Protein AF-A0AAV5LNX0-F1 (afdb_monomer_lite)

Structure (mmCIF, N/CA/C/O backbone):
data_AF-A0AAV5LNX0-F1
#
_entry.id   AF-A0AAV5LNX0-F1
#
loop_
_atom_site.group_PDB
_atom_site.id
_atom_site.type_symbol
_atom_site.label_atom_id
_atom_site.label_alt_id
_atom_site.label_comp_id
_atom_site.label_asym_id
_atom_site.label_entity_id
_atom_site.label_seq_id
_atom_site.pdbx_PDB_ins_code
_atom_site.Cartn_x
_atom_site.Cartn_y
_atom_site.Cartn_z
_atom_site.occupancy
_atom_site.B_iso_or_equiv
_atom_site.auth_seq_id
_atom_site.auth_comp_id
_atom_site.auth_asym_id
_atom_site.auth_atom_id
_atom_site.pdbx_PDB_model_num
ATOM 1 N N . MET A 1 1 ? 50.590 -29.497 -49.964 1.00 39.94 1 MET A N 1
ATOM 2 C CA . MET A 1 1 ? 51.021 -29.329 -48.560 1.00 39.94 1 MET A CA 1
ATOM 3 C C . MET A 1 1 ? 49.982 -28.484 -47.836 1.00 39.94 1 MET A C 1
ATOM 5 O O . MET A 1 1 ? 49.701 -27.396 -48.305 1.00 39.94 1 MET A O 1
ATOM 9 N N . LYS A 1 2 ? 49.425 -29.060 -46.761 1.00 40.84 2 LYS A N 1
ATOM 10 C CA . LYS A 1 2 ? 48.701 -28.489 -45.604 1.00 40.84 2 LYS A CA 1
ATOM 11 C C . LYS A 1 2 ? 47.591 -27.441 -45.824 1.00 40.84 2 LYS A C 1
ATOM 13 O O . LYS A 1 2 ? 47.859 -26.273 -46.077 1.00 40.84 2 LYS A O 1
ATOM 18 N N . SER A 1 3 ? 46.358 -27.890 -45.558 1.00 42.09 3 SER A N 1
ATOM 19 C CA . SER A 1 3 ? 45.219 -27.088 -45.098 1.00 42.09 3 SER A CA 1
ATOM 20 C C . SER A 1 3 ? 45.601 -26.183 -43.924 1.00 42.09 3 SER A C 1
ATOM 22 O O . SER A 1 3 ? 46.224 -26.648 -42.970 1.00 42.09 3 SER A O 1
ATOM 24 N N . SER A 1 4 ? 45.169 -24.923 -43.965 1.00 40.56 4 SER A N 1
ATOM 25 C CA . SER A 1 4 ? 45.030 -24.071 -42.782 1.00 40.56 4 SER A CA 1
ATOM 26 C C . SER A 1 4 ? 43.546 -24.034 -42.427 1.00 40.56 4 SER A C 1
ATOM 28 O O . SER A 1 4 ? 42.781 -23.208 -42.917 1.00 40.56 4 SER A O 1
ATOM 30 N N . GLU A 1 5 ? 43.132 -25.017 -41.637 1.00 56.31 5 GLU A N 1
ATOM 31 C CA . GLU A 1 5 ? 41.918 -24.924 -40.839 1.00 56.31 5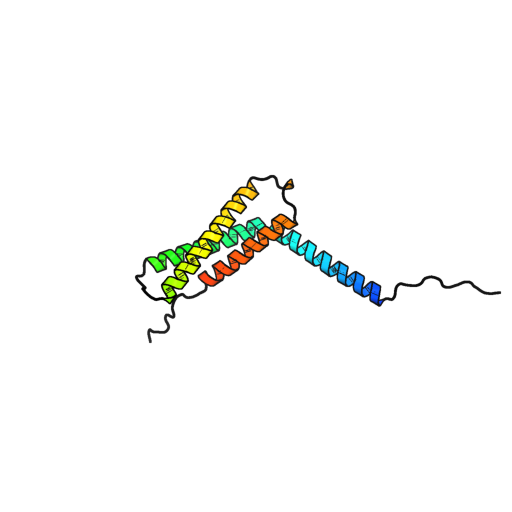 GLU A CA 1
ATOM 32 C C . GLU A 1 5 ? 42.269 -24.346 -39.467 1.00 56.31 5 GLU A C 1
ATOM 34 O O . GLU A 1 5 ? 43.387 -24.498 -38.979 1.00 56.31 5 GLU A O 1
ATOM 39 N N . PHE A 1 6 ? 41.242 -23.789 -38.831 1.00 44.81 6 PHE A N 1
ATOM 40 C CA . PHE A 1 6 ? 41.147 -23.565 -37.392 1.00 44.81 6 PHE A CA 1
ATOM 41 C C . PHE A 1 6 ? 41.818 -22.313 -36.813 1.00 44.81 6 PHE A C 1
ATOM 43 O O . PHE A 1 6 ? 42.911 -22.323 -36.262 1.00 44.81 6 PHE A O 1
ATOM 50 N N . GLY A 1 7 ? 41.034 -21.237 -36.850 1.00 45.94 7 GLY A N 1
ATOM 51 C CA . GLY A 1 7 ? 41.112 -20.105 -35.931 1.00 45.94 7 GLY A CA 1
ATOM 52 C C . GLY A 1 7 ? 39.711 -19.557 -35.656 1.00 45.94 7 GLY A C 1
ATOM 53 O O . GLY A 1 7 ? 39.477 -18.358 -35.742 1.00 45.94 7 GLY A O 1
ATOM 54 N N . LYS A 1 8 ? 38.732 -20.446 -35.440 1.00 47.62 8 LYS A N 1
ATOM 55 C CA . LYS A 1 8 ? 37.453 -20.080 -34.821 1.00 47.62 8 LYS A CA 1
ATOM 56 C C . LYS A 1 8 ? 37.539 -20.541 -33.380 1.00 47.62 8 LYS A C 1
ATOM 58 O O . LYS A 1 8 ? 36.979 -21.577 -33.029 1.00 47.62 8 LYS A O 1
ATOM 63 N N . ASP A 1 9 ? 38.288 -19.785 -32.588 1.00 48.16 9 ASP A N 1
ATOM 64 C CA . ASP A 1 9 ? 38.277 -19.906 -31.138 1.00 48.16 9 ASP A CA 1
ATOM 65 C C . ASP A 1 9 ? 36.878 -19.519 -30.668 1.00 48.16 9 ASP A C 1
ATOM 67 O O . ASP A 1 9 ? 36.518 -18.363 -30.446 1.00 48.16 9 ASP A O 1
ATOM 71 N N . PHE A 1 10 ? 36.043 -20.547 -30.655 1.00 50.75 10 PHE A N 1
ATOM 72 C CA . PHE A 1 10 ? 34.728 -20.575 -30.076 1.00 50.75 10 PHE A CA 1
ATOM 73 C C . PHE A 1 10 ? 34.921 -20.211 -28.607 1.00 50.75 10 PHE A C 1
ATOM 75 O O . PHE A 1 10 ? 35.595 -20.933 -27.869 1.00 50.75 10 PHE A O 1
ATOM 82 N N . LEU A 1 11 ? 34.380 -19.059 -28.203 1.00 54.97 11 LEU A N 1
ATOM 83 C CA . LEU A 1 11 ? 34.300 -18.666 -26.800 1.00 54.97 11 LEU A CA 1
ATOM 84 C C . LEU A 1 11 ? 33.888 -19.892 -25.970 1.00 54.97 11 LEU A C 1
ATOM 86 O O . LEU A 1 11 ? 32.933 -20.578 -26.355 1.00 54.97 11 LEU A O 1
ATOM 90 N N . PRO A 1 12 ? 34.593 -20.205 -24.869 1.00 56.06 12 PRO A N 1
ATOM 91 C CA . PRO A 1 12 ? 34.331 -21.414 -24.109 1.00 56.06 12 PRO A CA 1
ATOM 92 C C . PRO A 1 12 ? 32.857 -21.423 -23.709 1.00 56.06 12 PRO A C 1
ATOM 94 O O . PRO A 1 12 ? 32.350 -20.452 -23.153 1.00 56.06 12 PRO A O 1
ATOM 97 N N . ASN A 1 13 ? 32.166 -22.518 -24.024 1.00 61.22 13 ASN A N 1
ATOM 98 C CA . ASN A 1 13 ? 30.714 -22.696 -23.904 1.00 61.22 13 ASN A CA 1
ATOM 99 C C . ASN A 1 13 ? 30.152 -22.265 -22.524 1.00 61.22 13 ASN A C 1
ATOM 101 O O . ASN A 1 13 ? 29.013 -21.819 -22.408 1.00 61.22 13 ASN A O 1
ATOM 105 N N . ALA A 1 14 ? 30.986 -22.326 -21.478 1.00 59.56 14 ALA A N 1
ATOM 106 C CA . ALA A 1 14 ? 30.696 -21.825 -20.136 1.00 59.56 14 ALA A CA 1
ATOM 107 C C . ALA A 1 14 ? 30.527 -20.292 -20.059 1.00 59.56 14 ALA A C 1
ATOM 109 O O . ALA A 1 14 ? 29.608 -19.815 -19.403 1.00 59.56 14 ALA A O 1
ATOM 110 N N . ALA A 1 15 ? 31.359 -19.509 -20.755 1.00 62.66 15 ALA A N 1
ATOM 111 C CA . ALA A 1 15 ? 31.242 -18.049 -20.811 1.00 62.66 15 ALA A CA 1
ATOM 112 C C . ALA A 1 15 ? 29.982 -17.609 -21.576 1.00 62.66 15 ALA A C 1
ATOM 114 O O . ALA A 1 15 ? 29.308 -16.663 -21.168 1.00 62.66 15 ALA A O 1
ATOM 115 N N . ALA A 1 16 ? 29.620 -18.339 -22.638 1.00 68.00 16 ALA A N 1
ATOM 116 C CA . ALA A 1 16 ? 28.358 -18.141 -23.348 1.00 68.00 16 ALA A CA 1
ATOM 117 C C . ALA A 1 16 ? 27.145 -18.474 -22.455 1.00 68.00 16 ALA A C 1
ATOM 119 O O . ALA A 1 16 ? 26.186 -17.704 -22.419 1.00 68.00 16 ALA A O 1
ATOM 120 N N . GLY A 1 17 ? 27.213 -19.561 -21.675 1.00 73.69 17 GLY A N 1
ATOM 121 C CA . GLY A 1 17 ? 26.192 -19.917 -20.683 1.00 73.69 17 GLY A CA 1
ATOM 122 C C . GLY A 1 17 ? 25.995 -18.842 -19.605 1.00 73.69 17 GLY A C 1
ATOM 123 O O . GLY A 1 17 ? 24.863 -18.434 -19.342 1.00 73.69 17 GLY A O 1
ATOM 124 N N . THR A 1 18 ? 27.086 -18.313 -19.041 1.00 80.38 18 THR A N 1
ATOM 125 C CA . THR A 1 18 ? 27.054 -17.229 -18.041 1.00 80.38 18 THR A CA 1
ATOM 126 C C . THR A 1 18 ? 26.495 -15.923 -18.609 1.00 80.38 18 THR A C 1
ATOM 128 O O . THR A 1 18 ? 25.718 -15.237 -17.939 1.00 80.38 18 THR A O 1
ATOM 131 N N . LEU A 1 19 ? 26.842 -15.575 -19.851 1.00 82.19 19 LEU A N 1
ATOM 132 C CA . LEU A 1 19 ? 26.307 -14.388 -20.520 1.00 82.19 19 LEU A CA 1
ATOM 133 C C . LEU A 1 19 ? 24.793 -14.502 -20.742 1.00 82.19 19 LEU A C 1
ATOM 135 O O . LEU A 1 19 ? 24.056 -13.569 -20.428 1.00 82.19 19 LEU A O 1
ATOM 139 N N . VAL A 1 20 ? 24.321 -15.652 -21.232 1.00 85.62 20 VAL A N 1
ATOM 140 C CA . VAL A 1 20 ? 22.887 -15.907 -21.445 1.00 85.62 20 VAL A CA 1
ATOM 141 C C . VAL A 1 20 ? 22.110 -15.799 -20.134 1.00 85.62 20 VAL A C 1
ATOM 143 O O . VAL A 1 20 ? 21.050 -15.172 -20.103 1.00 85.62 20 VAL A O 1
ATOM 146 N N . GLU A 1 21 ? 22.631 -16.359 -19.043 1.00 89.38 21 GLU A N 1
ATOM 147 C CA . GLU A 1 21 ? 21.957 -16.288 -17.744 1.00 89.38 21 GLU A CA 1
ATOM 148 C C . GLU A 1 21 ? 21.931 -14.859 -17.185 1.00 89.38 21 GLU A C 1
ATOM 150 O O . GLU A 1 21 ? 20.898 -14.390 -16.706 1.00 89.38 21 GLU A O 1
ATOM 155 N N . THR A 1 22 ? 23.024 -14.113 -17.355 1.00 86.12 22 THR A N 1
ATOM 156 C CA . THR A 1 22 ? 23.092 -12.699 -16.959 1.00 86.12 22 THR A CA 1
ATOM 157 C C . THR A 1 22 ? 22.058 -11.859 -17.716 1.00 86.12 22 THR A C 1
ATOM 159 O O . THR A 1 22 ? 21.334 -11.067 -17.110 1.00 86.12 22 THR A O 1
ATOM 162 N N . VAL A 1 23 ? 21.920 -12.068 -19.030 1.00 88.38 23 VAL A N 1
ATOM 163 C CA . VAL A 1 23 ? 20.915 -11.379 -19.857 1.00 88.38 23 VAL A CA 1
ATOM 164 C C . VAL A 1 23 ? 19.494 -11.703 -19.391 1.00 88.38 23 VAL A C 1
ATOM 166 O O . VAL A 1 23 ? 18.681 -10.790 -19.258 1.00 88.38 23 VAL A O 1
ATOM 169 N N . LYS A 1 24 ? 19.186 -12.966 -19.064 1.00 92.75 24 LYS A N 1
ATOM 170 C CA . LYS A 1 24 ? 17.864 -13.339 -18.527 1.00 92.75 24 LYS A CA 1
ATOM 171 C C . LYS A 1 24 ? 17.540 -12.615 -17.225 1.00 92.75 24 LYS A C 1
ATOM 173 O O . LYS A 1 24 ? 16.419 -12.130 -17.074 1.00 92.75 24 LYS A O 1
ATOM 178 N N . VAL A 1 25 ? 18.497 -12.526 -16.298 1.00 92.62 25 VAL A N 1
ATOM 179 C CA . VAL A 1 25 ? 18.311 -11.821 -15.019 1.00 92.62 25 VAL A CA 1
ATOM 180 C C . VAL A 1 25 ? 17.997 -10.345 -15.260 1.00 92.62 25 VAL A C 1
ATOM 182 O O . VAL A 1 25 ? 17.026 -9.825 -14.706 1.00 92.62 25 VAL A O 1
ATOM 185 N N . VAL A 1 26 ? 18.753 -9.686 -16.142 1.00 89.81 26 VAL A N 1
ATOM 186 C CA . VAL A 1 26 ? 18.527 -8.277 -16.499 1.00 89.81 26 VAL A CA 1
ATOM 187 C C . VAL A 1 26 ? 17.162 -8.081 -17.165 1.00 89.81 26 VAL A C 1
ATOM 189 O O . VAL A 1 26 ? 16.415 -7.183 -16.776 1.00 89.81 26 VAL A O 1
ATOM 192 N N . CYS A 1 27 ? 16.789 -8.937 -18.120 1.00 91.56 27 CYS A N 1
ATOM 193 C CA . CYS A 1 27 ? 15.481 -8.876 -18.775 1.00 91.56 27 CYS A CA 1
ATOM 194 C C . CYS A 1 27 ? 14.332 -9.090 -17.784 1.00 91.56 27 CYS A C 1
ATOM 196 O O . CYS A 1 27 ? 13.336 -8.367 -17.831 1.00 91.56 27 CYS A O 1
ATOM 198 N N . LYS A 1 28 ? 14.470 -10.045 -16.857 1.00 93.00 28 LYS A N 1
ATOM 199 C CA . LYS A 1 28 ? 13.480 -10.290 -15.802 1.00 93.00 28 LYS A CA 1
ATOM 200 C C . LYS A 1 28 ? 13.298 -9.054 -14.925 1.00 93.00 28 LYS A C 1
ATOM 202 O O . LYS A 1 28 ? 12.164 -8.640 -14.699 1.00 93.00 28 LYS A O 1
ATOM 207 N N . TYR A 1 29 ? 14.396 -8.444 -14.486 1.00 88.31 29 TYR A N 1
ATOM 208 C CA . TYR A 1 29 ? 14.355 -7.214 -13.699 1.00 88.31 29 TYR A CA 1
ATOM 209 C C . TYR A 1 29 ? 13.680 -6.066 -14.465 1.00 88.31 29 TYR A C 1
ATOM 211 O O . TYR A 1 29 ? 12.776 -5.416 -13.945 1.00 88.31 29 TYR A O 1
ATOM 219 N N . ALA A 1 30 ? 14.046 -5.851 -15.732 1.00 87.50 30 ALA A N 1
ATOM 220 C CA . ALA A 1 30 ? 13.432 -4.818 -16.565 1.00 87.50 30 ALA A CA 1
ATOM 221 C C . ALA A 1 30 ? 11.913 -5.020 -16.713 1.00 87.50 30 ALA A C 1
ATOM 223 O O . ALA A 1 30 ? 11.146 -4.064 -16.573 1.00 87.50 30 ALA A O 1
ATOM 224 N N . ASN A 1 31 ? 11.473 -6.264 -16.926 1.00 91.12 31 ASN A N 1
ATOM 225 C CA . ASN A 1 31 ? 10.054 -6.605 -17.008 1.00 91.12 31 ASN A CA 1
ATOM 226 C C . ASN A 1 31 ? 9.321 -6.310 -15.693 1.00 91.12 31 ASN A C 1
ATOM 228 O O . ASN A 1 31 ? 8.273 -5.667 -15.726 1.00 91.12 31 ASN A O 1
ATOM 232 N N . GLN A 1 32 ? 9.899 -6.677 -14.544 1.00 90.50 32 GLN A N 1
ATOM 233 C CA . GLN A 1 32 ? 9.333 -6.357 -13.226 1.00 90.50 32 GLN A CA 1
ATOM 234 C C . GLN A 1 32 ? 9.157 -4.844 -13.029 1.00 90.50 32 GLN A C 1
ATOM 236 O O . GLN A 1 32 ? 8.107 -4.391 -12.574 1.00 90.50 32 GLN A O 1
ATOM 241 N N . MET A 1 33 ? 10.144 -4.037 -13.427 1.00 87.19 33 MET A N 1
ATOM 242 C CA . MET A 1 33 ? 10.052 -2.576 -13.318 1.00 87.19 33 MET A CA 1
ATOM 243 C C . MET A 1 33 ? 8.963 -1.999 -14.231 1.00 87.19 33 MET A C 1
ATOM 245 O O . MET A 1 33 ? 8.220 -1.098 -13.834 1.00 87.19 33 MET A O 1
ATOM 249 N N . ILE A 1 34 ? 8.817 -2.533 -15.446 1.00 88.00 34 ILE A N 1
ATOM 250 C CA . ILE A 1 34 ? 7.731 -2.145 -16.355 1.00 88.00 34 ILE A CA 1
ATOM 251 C C . ILE A 1 34 ? 6.368 -2.489 -15.743 1.00 88.00 34 ILE A C 1
ATOM 253 O O . ILE A 1 34 ? 5.457 -1.658 -15.781 1.00 88.00 34 ILE A O 1
ATOM 257 N N . GLU A 1 35 ? 6.216 -3.682 -15.169 1.00 91.06 35 GLU A N 1
ATOM 258 C CA . GLU A 1 35 ? 4.975 -4.118 -14.523 1.00 91.06 35 GLU A CA 1
ATOM 259 C C . GLU A 1 35 ? 4.613 -3.244 -13.321 1.00 91.06 35 GLU A C 1
ATOM 261 O O . GLU A 1 35 ? 3.493 -2.730 -13.260 1.00 91.06 35 GLU A O 1
ATOM 266 N N . LEU A 1 36 ? 5.557 -2.994 -12.410 1.00 89.69 36 LEU A N 1
ATOM 267 C CA . LEU A 1 36 ? 5.351 -2.107 -11.261 1.00 89.69 36 LEU A CA 1
ATOM 268 C C . LEU A 1 36 ? 4.946 -0.698 -11.712 1.00 89.69 36 LEU A C 1
ATOM 270 O O . LEU A 1 36 ? 3.956 -0.142 -11.239 1.00 89.69 36 LEU A O 1
ATOM 274 N N . SER A 1 37 ? 5.647 -0.138 -12.699 1.00 87.81 37 SER A N 1
ATOM 275 C CA . SER A 1 37 ? 5.328 1.182 -13.252 1.00 87.81 37 SER A CA 1
ATOM 276 C C . SER A 1 37 ? 3.901 1.263 -13.815 1.00 87.81 37 SER A C 1
ATOM 278 O O . SER A 1 37 ? 3.181 2.246 -13.576 1.00 87.81 37 SER A O 1
ATOM 280 N N . LYS A 1 38 ? 3.460 0.223 -14.537 1.00 88.88 38 LYS A N 1
ATOM 281 C CA . LYS A 1 38 ? 2.098 0.124 -15.088 1.00 88.88 38 LYS A CA 1
ATOM 282 C C . LYS A 1 38 ? 1.043 -0.034 -13.991 1.00 88.88 38 LYS A C 1
ATOM 284 O O . LYS A 1 38 ? -0.022 0.573 -14.088 1.00 88.88 38 LYS A O 1
ATOM 289 N N . ASN A 1 39 ? 1.353 -0.791 -12.940 1.00 93.12 39 ASN A N 1
ATOM 290 C CA . ASN A 1 39 ? 0.419 -1.125 -11.866 1.00 93.12 39 ASN A CA 1
ATOM 291 C C . ASN A 1 39 ? 0.342 -0.082 -10.743 1.00 93.12 39 ASN A C 1
ATOM 293 O O . ASN A 1 39 ? -0.549 -0.181 -9.906 1.00 93.12 39 ASN A O 1
ATOM 297 N N . MET A 1 40 ? 1.181 0.957 -10.753 1.00 91.94 40 MET A N 1
ATOM 298 C CA . MET A 1 40 ? 1.219 2.013 -9.729 1.00 91.94 40 MET A CA 1
ATOM 299 C C . MET A 1 40 ? -0.164 2.547 -9.312 1.00 91.94 40 MET A C 1
ATOM 301 O O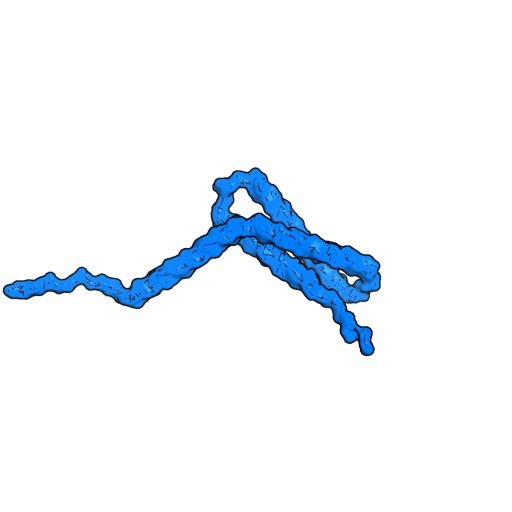 . MET A 1 40 ? -0.443 2.666 -8.124 1.00 91.94 40 MET A O 1
ATOM 305 N N . LYS A 1 41 ? -1.060 2.837 -10.271 1.00 92.38 41 LYS A N 1
ATOM 306 C CA . LYS A 1 41 ? -2.434 3.282 -9.963 1.00 92.38 41 LYS A CA 1
ATOM 307 C C . LYS A 1 41 ? -3.218 2.212 -9.205 1.00 92.38 41 LYS A C 1
ATOM 309 O O . LYS A 1 41 ? -3.866 2.533 -8.221 1.00 92.38 41 LYS A O 1
ATOM 314 N N . ARG A 1 42 ? -3.173 0.961 -9.667 1.00 94.88 42 ARG A N 1
ATOM 315 C CA . ARG A 1 42 ? -3.866 -0.152 -9.011 1.00 94.88 42 ARG A CA 1
ATOM 316 C C . ARG A 1 42 ? -3.354 -0.328 -7.583 1.00 94.88 42 ARG A C 1
ATOM 318 O O . ARG A 1 42 ? -4.161 -0.406 -6.672 1.00 94.88 42 ARG A O 1
ATOM 325 N N . ASN A 1 43 ? -2.037 -0.307 -7.396 1.00 94.25 43 ASN A N 1
ATOM 326 C CA . ASN A 1 43 ? -1.411 -0.467 -6.085 1.00 94.25 43 ASN A CA 1
ATOM 327 C C . ASN A 1 43 ? -1.791 0.671 -5.129 1.00 94.25 43 ASN A C 1
ATOM 329 O O . ASN A 1 43 ? -2.035 0.423 -3.953 1.00 94.25 43 ASN A O 1
ATOM 333 N N . TYR A 1 44 ? -1.913 1.901 -5.642 1.00 95.38 44 TYR A N 1
ATOM 334 C CA . TYR A 1 44 ? -2.451 3.021 -4.872 1.00 95.38 44 TYR A CA 1
ATOM 335 C C . TYR A 1 44 ? -3.904 2.783 -4.433 1.00 95.38 44 TYR A C 1
ATOM 337 O O . TYR A 1 44 ? -4.213 2.975 -3.261 1.00 95.38 44 TYR A O 1
ATOM 345 N N . GLU A 1 45 ? -4.791 2.355 -5.338 1.00 95.62 45 GLU A N 1
ATOM 346 C CA . GLU A 1 45 ? -6.196 2.089 -4.988 1.00 95.62 45 GLU A CA 1
ATOM 347 C C . GLU A 1 45 ? -6.326 0.938 -3.976 1.00 95.62 45 GLU A C 1
ATOM 349 O O . GLU A 1 45 ? -7.122 1.032 -3.043 1.00 95.62 45 GLU A O 1
ATOM 354 N N . THR A 1 46 ? -5.506 -0.111 -4.103 1.00 95.31 46 THR A N 1
ATOM 355 C CA . THR A 1 46 ? -5.451 -1.207 -3.124 1.00 95.31 46 THR A CA 1
ATOM 356 C C . THR A 1 46 ? -5.011 -0.704 -1.749 1.00 95.31 46 THR A C 1
ATOM 358 O O . THR A 1 46 ? -5.696 -0.965 -0.764 1.00 95.31 46 THR A O 1
ATOM 361 N N . LEU A 1 47 ? -3.915 0.063 -1.675 1.00 96.06 47 LEU A N 1
ATOM 362 C CA . LEU A 1 47 ? -3.453 0.669 -0.422 1.00 96.06 47 LEU A CA 1
ATOM 363 C C . LEU A 1 47 ? -4.532 1.556 0.203 1.00 96.06 47 LEU A C 1
ATOM 365 O O . LEU A 1 47 ? -4.772 1.487 1.404 1.00 96.06 47 LEU A O 1
ATOM 369 N N . LYS A 1 48 ? -5.183 2.390 -0.613 1.00 95.75 48 LYS A N 1
ATOM 370 C CA . LYS A 1 48 ? -6.241 3.293 -0.164 1.00 95.75 48 LYS A CA 1
ATOM 371 C C . LYS A 1 48 ? -7.396 2.516 0.469 1.00 95.75 48 LYS A C 1
ATOM 373 O O . LYS A 1 48 ? -7.807 2.857 1.573 1.00 95.75 48 LYS A O 1
ATOM 378 N N . SER A 1 49 ? -7.883 1.474 -0.202 1.00 95.50 49 SER A N 1
ATOM 379 C CA . SER A 1 49 ? -8.970 0.642 0.321 1.00 95.50 49 SER A CA 1
ATOM 380 C C . SER A 1 49 ? -8.585 -0.046 1.633 1.00 95.50 49 SER A C 1
ATOM 382 O O . SER A 1 49 ? -9.383 -0.081 2.566 1.00 95.50 49 SER A O 1
ATOM 384 N N . GLU A 1 50 ? -7.357 -0.554 1.739 1.00 96.12 50 GLU A N 1
ATOM 385 C CA . GLU A 1 50 ? -6.898 -1.214 2.963 1.00 96.12 50 GLU A CA 1
ATOM 386 C C . GLU A 1 50 ? -6.730 -0.218 4.122 1.00 96.12 50 GLU A C 1
ATOM 388 O O . GLU A 1 50 ? -7.108 -0.503 5.257 1.00 96.12 50 GLU A O 1
ATOM 393 N N . ALA A 1 51 ? -6.246 0.992 3.834 1.00 94.38 51 ALA A N 1
ATOM 394 C CA . ALA A 1 51 ? -6.134 2.059 4.822 1.00 94.38 51 ALA A CA 1
ATOM 395 C C . ALA A 1 51 ? -7.506 2.535 5.330 1.00 94.38 51 ALA A C 1
ATOM 397 O O . ALA A 1 51 ? -7.645 2.842 6.512 1.00 94.38 51 ALA A O 1
ATOM 398 N N . GLU A 1 52 ? -8.533 2.555 4.472 1.00 94.44 52 GLU A N 1
ATOM 399 C CA . GLU A 1 52 ? -9.918 2.838 4.879 1.00 94.44 52 GLU A CA 1
ATOM 400 C C . GLU A 1 52 ? -10.441 1.782 5.865 1.00 94.44 52 GLU A C 1
ATOM 402 O O . GLU A 1 52 ? -11.050 2.140 6.876 1.00 94.44 52 GLU A O 1
ATOM 407 N N . LYS A 1 53 ? -10.139 0.493 5.643 1.00 94.25 53 LYS A N 1
ATOM 408 C CA . LYS A 1 53 ? -10.474 -0.577 6.602 1.00 94.25 53 LYS A CA 1
ATOM 409 C C . LYS A 1 53 ? -9.752 -0.394 7.934 1.00 94.25 53 LYS A C 1
ATOM 411 O O . LYS A 1 53 ? -10.363 -0.564 8.988 1.00 94.25 53 LYS A O 1
ATOM 416 N N . LEU A 1 54 ? -8.466 -0.040 7.896 1.00 93.12 54 LEU A N 1
ATOM 417 C CA . LEU A 1 54 ? -7.686 0.194 9.109 1.00 93.12 54 LEU A CA 1
ATOM 418 C C . LEU A 1 54 ? -8.233 1.378 9.915 1.00 93.12 54 LEU A C 1
ATOM 420 O O . LEU A 1 54 ? -8.368 1.292 11.134 1.00 93.12 54 LEU A O 1
ATOM 424 N N . GLN A 1 55 ? -8.602 2.464 9.233 1.00 92.06 55 GLN A N 1
ATOM 425 C CA . GLN A 1 55 ? -9.218 3.626 9.866 1.00 92.06 55 GLN A CA 1
ATOM 426 C C . GLN A 1 55 ? -10.582 3.285 10.482 1.00 92.06 55 GLN A C 1
ATOM 428 O O . GLN A 1 55 ? -10.855 3.725 11.597 1.00 92.06 55 GLN A O 1
ATOM 433 N N . ALA A 1 56 ? -11.412 2.487 9.803 1.00 90.06 56 ALA A N 1
ATOM 434 C CA . ALA A 1 56 ? -12.681 2.015 10.356 1.00 90.06 56 ALA A CA 1
ATOM 435 C C . ALA A 1 56 ? -12.460 1.199 11.639 1.00 90.06 56 ALA A C 1
ATOM 437 O O . ALA A 1 56 ? -13.043 1.519 12.671 1.00 90.06 56 ALA A O 1
ATOM 438 N N . ARG A 1 57 ? -11.518 0.245 11.617 1.00 87.06 57 ARG A N 1
ATOM 439 C CA . ARG A 1 57 ? -11.139 -0.512 12.819 1.00 87.06 57 ARG A CA 1
ATOM 440 C C . ARG A 1 57 ? -10.682 0.398 13.947 1.00 87.06 57 ARG A C 1
ATOM 442 O O . ARG A 1 57 ? -11.148 0.246 15.067 1.00 87.06 57 ARG A O 1
ATOM 449 N N . ARG A 1 58 ? -9.790 1.353 13.674 1.00 87.94 58 ARG A N 1
ATOM 450 C CA . ARG A 1 58 ? -9.345 2.324 14.683 1.00 87.94 58 ARG A CA 1
ATOM 451 C C . ARG A 1 58 ? -10.528 3.042 15.332 1.00 87.94 58 ARG A C 1
ATOM 453 O O . ARG A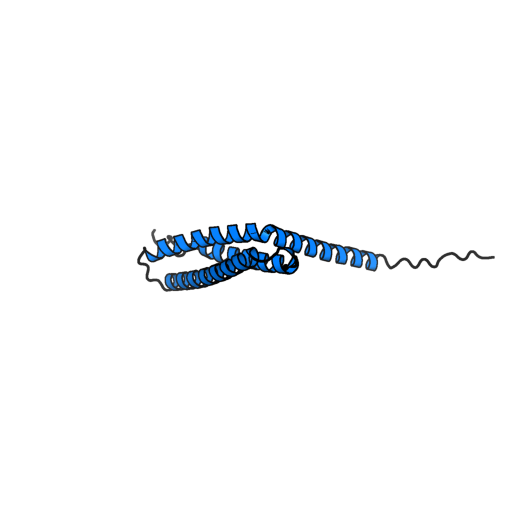 1 58 ? -10.527 3.191 16.547 1.00 87.94 58 ARG A O 1
ATOM 460 N N . CYS A 1 59 ? -11.518 3.466 14.546 1.00 85.94 59 CYS A N 1
ATOM 461 C CA . CYS A 1 59 ? -12.725 4.109 15.065 1.00 85.94 59 CYS A CA 1
ATOM 462 C C . CYS A 1 59 ? -13.550 3.162 15.949 1.00 85.94 59 CYS A C 1
ATOM 464 O O . CYS A 1 59 ? -13.928 3.554 17.052 1.00 85.94 59 CYS A O 1
ATOM 466 N N . ASP A 1 60 ? -13.766 1.919 15.512 1.00 83.31 60 ASP A N 1
ATOM 467 C CA . ASP A 1 60 ? -14.472 0.903 16.303 1.00 83.31 60 ASP A CA 1
ATOM 468 C C . ASP A 1 60 ? -13.759 0.659 17.643 1.00 83.31 60 ASP A C 1
ATOM 470 O O . ASP A 1 60 ? -14.386 0.606 18.700 1.00 83.31 60 ASP A O 1
ATOM 474 N N . TYR A 1 61 ? -12.429 0.590 17.616 1.00 76.88 61 TYR A N 1
ATOM 475 C CA . TYR A 1 61 ? -11.600 0.387 18.798 1.00 76.88 61 TYR A CA 1
ATOM 476 C C . TYR A 1 61 ? -11.595 1.591 19.737 1.00 76.88 61 TYR A C 1
ATOM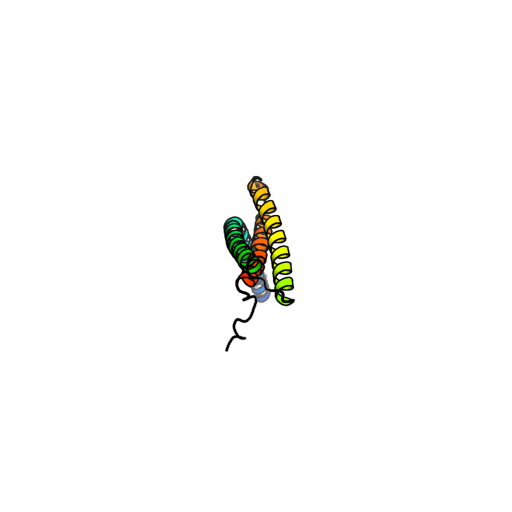 478 O O . TYR A 1 61 ? -11.775 1.399 20.932 1.00 76.88 61 TYR A O 1
ATOM 486 N N . GLN A 1 62 ? -11.489 2.817 19.219 1.00 74.94 62 GLN A N 1
ATOM 487 C CA . GLN A 1 62 ? -11.596 4.039 20.026 1.00 74.94 62 GLN A CA 1
ATOM 488 C C . GLN A 1 62 ? -12.957 4.181 20.715 1.00 74.94 62 GLN A C 1
ATOM 490 O O . GLN A 1 62 ? -13.031 4.779 21.784 1.00 74.94 62 GLN A O 1
ATOM 495 N N . SER A 1 63 ? -14.021 3.629 20.124 1.00 70.56 63 SER A N 1
ATOM 496 C CA . SER A 1 63 ? -15.358 3.625 20.728 1.00 70.56 63 SER A CA 1
ATOM 497 C C . SER A 1 63 ? -15.535 2.585 21.842 1.00 70.56 63 SER A C 1
ATOM 499 O O . SER A 1 63 ? -16.438 2.713 22.666 1.00 70.56 63 SER A O 1
ATOM 501 N N . ALA A 1 64 ? -14.673 1.566 21.888 1.00 65.81 64 ALA A N 1
ATOM 502 C CA . ALA A 1 64 ? -14.660 0.555 22.931 1.00 65.81 64 ALA A CA 1
ATOM 503 C C . ALA A 1 64 ? -13.607 0.941 23.979 1.00 65.81 64 ALA A C 1
ATOM 505 O O . ALA A 1 64 ? -12.420 0.751 23.744 1.00 65.81 64 ALA A O 1
ATOM 506 N N . GLU A 1 65 ? -14.022 1.470 25.133 1.00 59.22 65 GLU A N 1
ATOM 507 C CA . GLU A 1 65 ? -13.138 1.826 26.259 1.00 59.22 65 GLU A CA 1
ATOM 508 C C . GLU A 1 65 ? -12.243 0.640 26.683 1.00 59.22 65 GLU A C 1
ATOM 510 O O . GLU A 1 65 ? -12.622 -0.204 27.496 1.00 59.22 65 GLU A O 1
ATOM 515 N N . ARG A 1 66 ? -11.047 0.528 26.093 1.00 64.12 66 ARG A N 1
ATOM 516 C CA . ARG A 1 66 ? -10.087 -0.550 26.351 1.00 64.12 66 ARG A CA 1
ATOM 517 C C . ARG A 1 66 ? -8.730 0.043 26.692 1.00 64.12 66 ARG A C 1
ATOM 519 O O . ARG A 1 66 ? -7.937 0.351 25.817 1.00 64.12 66 ARG A O 1
ATOM 526 N N . GLU A 1 67 ? -8.437 0.154 27.980 1.00 62.59 67 GLU A N 1
ATOM 527 C CA . GLU A 1 67 ? -7.159 0.671 28.476 1.00 62.59 67 GLU A CA 1
ATOM 528 C C . GLU A 1 67 ? -6.150 -0.464 28.711 1.00 62.59 67 GLU A C 1
ATOM 530 O O . GLU A 1 67 ? -5.858 -0.843 29.845 1.00 62.59 67 GLU A O 1
ATOM 535 N N . SER A 1 68 ? -5.608 -1.048 27.637 1.00 75.06 68 SER A N 1
ATOM 536 C CA . SER A 1 68 ? -4.463 -1.964 27.746 1.00 75.06 68 SER A CA 1
ATOM 537 C C . SER A 1 68 ? -3.205 -1.359 27.119 1.00 75.06 68 SER A C 1
ATOM 539 O O . SER A 1 68 ? -3.262 -0.624 26.135 1.00 75.06 68 SER A O 1
ATOM 541 N N . CYS A 1 69 ? -2.032 -1.678 27.673 1.00 72.56 69 CYS A N 1
ATOM 542 C CA . CYS A 1 69 ? -0.745 -1.222 27.130 1.00 72.56 69 CYS A CA 1
ATOM 543 C C . CYS A 1 69 ? -0.562 -1.642 25.657 1.00 72.56 69 CYS A C 1
ATOM 545 O O . CYS A 1 69 ? -0.112 -0.864 24.821 1.00 72.56 69 CYS A O 1
ATOM 547 N N . SER A 1 70 ? -0.992 -2.856 25.319 1.00 74.75 70 SER A N 1
ATOM 548 C CA . SER A 1 70 ? -0.974 -3.381 23.955 1.00 74.75 70 SER A CA 1
ATOM 549 C C . SER A 1 70 ? -1.993 -2.703 23.032 1.00 74.75 70 SER A C 1
ATOM 551 O O . SER A 1 70 ? -1.746 -2.618 21.833 1.00 74.75 70 SER A O 1
ATOM 553 N N . TYR A 1 71 ? -3.100 -2.177 23.565 1.00 77.81 71 TYR A N 1
ATOM 554 C CA . TYR A 1 71 ? -4.062 -1.363 22.813 1.00 77.81 71 TYR A CA 1
ATOM 555 C C . TYR A 1 71 ? -3.476 -0.008 22.438 1.00 77.81 71 TYR A C 1
ATOM 557 O O . TYR A 1 71 ? -3.541 0.381 21.274 1.00 77.81 71 TYR A O 1
ATOM 565 N N . ASN A 1 72 ? -2.830 0.660 23.394 1.00 81.75 72 ASN A N 1
ATOM 566 C CA . ASN A 1 72 ? -2.156 1.929 23.136 1.00 81.75 72 ASN A CA 1
ATOM 567 C C . ASN A 1 72 ? -1.025 1.755 22.113 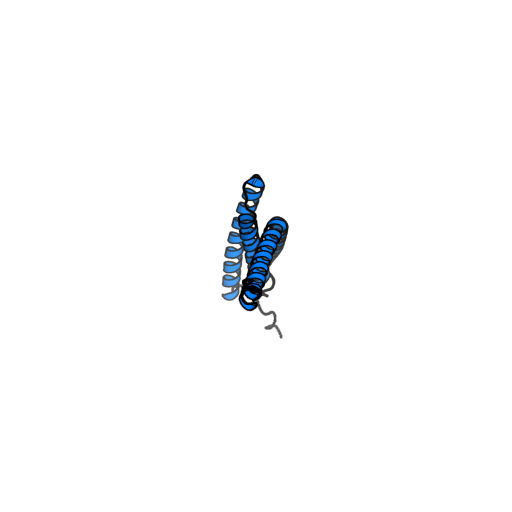1.00 81.75 72 ASN A C 1
ATOM 569 O O . ASN A 1 72 ? -0.953 2.515 21.155 1.00 81.75 72 ASN A O 1
ATOM 573 N N . LEU A 1 73 ? -0.225 0.689 22.236 1.00 83.94 73 LEU A N 1
ATOM 574 C CA . LEU A 1 73 ? 0.828 0.383 21.264 1.00 83.94 73 LEU A CA 1
ATOM 575 C C . LEU A 1 73 ? 0.271 0.121 19.855 1.00 83.94 73 LEU A C 1
ATOM 577 O O . LEU A 1 73 ? 0.831 0.595 18.869 1.00 83.94 73 LEU A O 1
ATOM 581 N N . TRP A 1 74 ? -0.829 -0.632 19.744 1.00 87.00 74 TRP A N 1
ATOM 582 C CA . TRP A 1 74 ? -1.477 -0.854 18.452 1.00 87.00 74 TRP A CA 1
ATOM 583 C C . TRP A 1 74 ? -2.004 0.460 17.865 1.00 87.00 74 TRP A C 1
ATOM 585 O O . TRP A 1 74 ? -1.771 0.730 16.691 1.00 87.00 74 TRP A O 1
ATOM 595 N N . LEU A 1 75 ? -2.649 1.311 18.670 1.00 86.62 75 LEU A N 1
ATOM 596 C CA . LEU A 1 75 ? -3.122 2.622 18.219 1.00 86.62 75 LEU A CA 1
ATOM 597 C C . LEU A 1 75 ? -1.988 3.526 17.729 1.00 86.62 75 LEU A C 1
ATOM 599 O O . LEU A 1 75 ? -2.151 4.158 16.684 1.00 86.62 75 LEU A O 1
ATOM 603 N N . ASP A 1 76 ? -0.860 3.564 18.437 1.00 88.50 76 ASP A N 1
ATOM 604 C CA . ASP A 1 76 ? 0.311 4.352 18.044 1.00 88.50 76 ASP A CA 1
ATOM 605 C C . ASP A 1 76 ? 0.855 3.879 16.686 1.00 88.50 76 ASP A C 1
ATOM 607 O O . ASP A 1 76 ? 1.058 4.689 15.775 1.00 88.50 76 ASP A O 1
ATOM 611 N N . ASN A 1 77 ? 0.985 2.558 16.503 1.00 90.38 77 ASN A N 1
ATOM 612 C CA . ASN A 1 77 ? 1.391 1.958 15.228 1.00 90.38 77 ASN A CA 1
ATOM 613 C C . ASN A 1 77 ? 0.406 2.298 14.098 1.00 90.38 77 ASN A C 1
ATOM 615 O O . ASN A 1 77 ? 0.811 2.610 12.974 1.00 90.38 77 ASN A O 1
ATOM 619 N N . VAL A 1 78 ? -0.899 2.257 14.387 1.00 91.38 78 VAL A N 1
ATOM 620 C CA . VAL A 1 78 ? -1.942 2.619 13.421 1.00 91.38 78 VAL A CA 1
ATOM 621 C C . VAL A 1 78 ? -1.876 4.102 13.058 1.00 91.38 78 VAL A C 1
ATOM 623 O O . VAL A 1 78 ? -2.054 4.473 11.897 1.00 91.38 78 VAL A O 1
ATOM 626 N N . GLU A 1 79 ? -1.609 4.982 14.014 1.00 91.94 79 GLU A N 1
ATOM 627 C CA . GLU A 1 79 ? -1.469 6.404 13.724 1.00 91.94 79 GLU A CA 1
ATOM 628 C C . GLU A 1 79 ? -0.234 6.688 12.855 1.00 91.94 79 GLU A C 1
ATOM 630 O O . GLU A 1 79 ? -0.318 7.459 11.891 1.00 91.94 79 GLU A O 1
ATOM 635 N N . GLU A 1 80 ? 0.896 6.043 13.147 1.00 94.12 80 GLU A N 1
ATOM 636 C CA . GLU A 1 80 ? 2.117 6.175 12.354 1.00 94.12 80 GLU A CA 1
ATOM 637 C C . GLU A 1 80 ? 1.909 5.695 10.910 1.00 94.12 80 GLU A C 1
ATOM 639 O O . GLU A 1 80 ? 2.238 6.418 9.957 1.00 94.12 80 GLU A O 1
ATOM 644 N N . ILE A 1 81 ? 1.293 4.520 10.719 1.00 95.44 81 ILE A N 1
ATOM 645 C CA . ILE A 1 81 ? 1.073 3.987 9.372 1.00 95.44 81 ILE A CA 1
ATOM 646 C C . ILE A 1 81 ? 0.099 4.858 8.574 1.00 95.44 81 ILE A C 1
ATOM 648 O O . ILE A 1 81 ? 0.326 5.106 7.389 1.00 95.44 81 ILE A O 1
ATOM 652 N N . LEU A 1 82 ? -0.949 5.398 9.203 1.00 94.25 82 LEU A N 1
ATOM 653 C CA . LEU A 1 82 ? -1.905 6.271 8.522 1.00 94.25 82 LEU A CA 1
ATOM 654 C C . LEU A 1 82 ? -1.262 7.599 8.098 1.00 94.25 82 LEU A C 1
ATOM 656 O O . LEU A 1 82 ? -1.527 8.079 6.992 1.00 94.25 82 LEU A O 1
ATOM 660 N N . LYS A 1 83 ? -0.349 8.160 8.906 1.00 95.50 83 LYS A N 1
ATOM 661 C CA . LYS A 1 83 ? 0.464 9.327 8.507 1.00 95.50 83 LYS A CA 1
ATOM 662 C C . LYS A 1 83 ? 1.330 9.014 7.284 1.00 95.50 83 LYS A C 1
ATOM 664 O O . LYS A 1 83 ? 1.395 9.819 6.349 1.00 95.50 83 LYS A O 1
ATOM 669 N N . LYS A 1 84 ? 1.957 7.833 7.247 1.00 95.50 84 LYS A N 1
ATOM 670 C CA . LYS A 1 84 ? 2.733 7.364 6.086 1.00 95.50 84 LYS A CA 1
ATOM 671 C C . LYS A 1 84 ? 1.850 7.213 4.844 1.00 95.50 84 LYS A C 1
ATOM 673 O O . LYS A 1 84 ? 2.230 7.691 3.773 1.00 95.50 84 LYS A O 1
ATOM 678 N N . VAL A 1 85 ? 0.665 6.614 4.976 1.00 95.75 85 VAL A N 1
ATOM 679 C CA . VAL A 1 85 ? -0.305 6.479 3.877 1.00 95.75 85 VAL A CA 1
ATOM 680 C C . VAL A 1 85 ? -0.728 7.843 3.335 1.00 95.75 85 VAL A C 1
ATOM 682 O O . VAL A 1 85 ? -0.753 8.026 2.116 1.00 95.75 85 VAL A O 1
ATOM 685 N N . GLU A 1 86 ? -1.003 8.823 4.197 1.00 94.88 86 GLU A N 1
ATOM 686 C CA . GLU A 1 86 ? -1.391 10.163 3.742 1.00 94.88 86 GLU A CA 1
ATOM 687 C C . GLU A 1 86 ? -0.251 10.857 2.979 1.00 94.88 86 GLU A C 1
ATOM 689 O O . GLU A 1 86 ? -0.483 11.451 1.925 1.00 94.88 86 GLU A O 1
ATOM 694 N N . SER A 1 87 ? 0.999 10.704 3.429 1.00 95.94 87 SER A N 1
ATOM 695 C CA . SER A 1 87 ? 2.176 11.195 2.696 1.00 95.94 87 SER A CA 1
ATOM 696 C C . SER A 1 87 ? 2.285 10.571 1.296 1.00 95.94 87 SER A C 1
ATOM 698 O O . SER A 1 87 ? 2.454 11.277 0.293 1.00 95.94 87 SER A O 1
ATOM 700 N N . LEU A 1 88 ? 2.098 9.250 1.191 1.00 96.06 88 LEU A N 1
ATOM 701 C CA . LEU A 1 88 ? 2.093 8.539 -0.092 1.00 96.06 88 LEU A CA 1
ATOM 702 C C . LEU A 1 88 ? 0.929 8.983 -0.987 1.00 96.06 88 LEU A C 1
ATOM 704 O O . LEU A 1 88 ? 1.112 9.163 -2.191 1.00 96.06 88 LEU A O 1
ATOM 708 N N . LYS A 1 89 ? -0.253 9.229 -0.418 1.00 94.25 89 LYS A N 1
ATOM 709 C CA . LYS A 1 89 ? -1.403 9.778 -1.144 1.00 94.25 89 LYS A CA 1
ATOM 710 C C . LYS A 1 89 ? -1.105 11.164 -1.698 1.00 94.25 89 LYS A C 1
ATOM 712 O O . LYS A 1 89 ? -1.338 11.390 -2.885 1.00 94.25 89 LYS A O 1
ATOM 717 N N . MET A 1 90 ? -0.548 12.065 -0.895 1.00 93.56 90 MET A N 1
ATOM 718 C CA . MET A 1 90 ? -0.160 13.401 -1.353 1.00 93.56 90 MET A CA 1
ATOM 719 C C . MET A 1 90 ? 0.857 13.331 -2.492 1.00 93.56 90 MET A C 1
ATOM 721 O O . MET A 1 90 ? 0.689 13.996 -3.519 1.00 93.56 90 MET A O 1
ATOM 725 N N . ARG A 1 91 ? 1.862 12.458 -2.369 1.00 92.56 91 ARG A N 1
ATOM 726 C CA . ARG A 1 91 ? 2.816 12.198 -3.450 1.00 92.56 91 ARG A CA 1
ATOM 727 C C . ARG A 1 91 ? 2.127 11.673 -4.709 1.00 92.56 91 ARG A C 1
ATOM 729 O O . ARG A 1 91 ? 2.355 12.228 -5.778 1.00 92.56 91 ARG A O 1
ATOM 736 N N . TYR A 1 92 ? 1.248 10.679 -4.600 1.00 91.81 92 TYR A N 1
ATOM 737 C CA . TYR A 1 92 ? 0.512 10.134 -5.744 1.00 91.81 92 TYR A CA 1
ATOM 738 C C . TYR A 1 92 ? -0.331 11.204 -6.457 1.00 91.81 92 TYR A C 1
ATOM 740 O O . TYR A 1 92 ? -0.322 11.285 -7.686 1.00 91.81 92 TYR A O 1
ATOM 748 N N . GLN A 1 93 ? -1.012 12.076 -5.707 1.00 91.12 93 GLN A N 1
ATOM 749 C CA . GLN A 1 93 ? -1.777 13.185 -6.287 1.00 91.12 93 GLN A CA 1
ATOM 750 C C . GLN A 1 93 ? -0.879 14.205 -6.998 1.00 91.12 93 GLN A C 1
ATOM 752 O O . GLN A 1 93 ? -1.265 14.734 -8.040 1.00 91.12 93 GLN A O 1
ATOM 757 N N . ASN A 1 94 ? 0.322 14.464 -6.477 1.00 88.19 94 ASN A N 1
ATOM 758 C CA . ASN A 1 94 ? 1.304 15.320 -7.141 1.00 88.19 94 ASN A CA 1
ATOM 759 C C . ASN A 1 94 ? 1.851 14.668 -8.418 1.00 88.19 94 ASN A C 1
ATOM 761 O O . ASN A 1 94 ? 1.942 15.331 -9.451 1.00 88.19 94 ASN A O 1
ATOM 765 N N . GLU A 1 95 ? 2.142 13.366 -8.388 1.00 84.06 95 GLU A N 1
ATOM 766 C CA . GLU A 1 95 ? 2.614 12.627 -9.562 1.00 84.06 95 GLU A CA 1
ATOM 767 C C . GLU A 1 95 ? 1.552 12.563 -10.669 1.00 84.06 95 GLU A C 1
ATOM 769 O O . GLU A 1 95 ? 1.877 12.723 -11.843 1.00 84.06 95 GLU A O 1
ATOM 774 N N . ARG A 1 96 ? 0.263 12.445 -10.323 1.00 83.19 96 ARG A N 1
ATOM 775 C CA . ARG A 1 96 ? -0.844 12.487 -11.299 1.00 83.19 96 ARG A CA 1
ATOM 776 C C . ARG A 1 96 ? -0.976 13.808 -12.053 1.00 83.19 96 ARG A C 1
ATOM 778 O O . ARG A 1 96 ? -1.533 13.814 -13.148 1.00 83.19 96 ARG A O 1
ATOM 785 N N . LYS A 1 97 ? -0.524 14.918 -11.464 1.00 84.00 97 LYS A N 1
ATOM 786 C CA . LYS A 1 97 ? -0.586 16.255 -12.078 1.00 84.00 97 LYS A CA 1
ATOM 787 C C . LYS A 1 97 ? 0.574 16.509 -13.043 1.00 84.00 97 LYS A C 1
ATOM 789 O O . LYS A 1 97 ? 0.537 17.476 -13.799 1.00 84.00 97 LYS A O 1
ATOM 794 N N . LEU A 1 98 ? 1.610 15.674 -13.009 1.00 79.19 98 LEU A N 1
ATOM 795 C CA . LEU A 1 98 ? 2.803 15.829 -13.830 1.00 79.19 98 LEU A CA 1
ATOM 796 C C . LEU A 1 98 ? 2.667 15.030 -15.143 1.00 79.19 98 LEU A C 1
ATOM 798 O O . LEU A 1 98 ? 2.086 13.943 -15.151 1.00 79.19 98 LEU A O 1
ATOM 802 N N . PRO A 1 99 ? 3.201 15.535 -16.274 1.00 74.25 99 PRO A N 1
ATOM 803 C CA . PRO A 1 99 ? 3.159 14.818 -17.546 1.00 74.25 99 PRO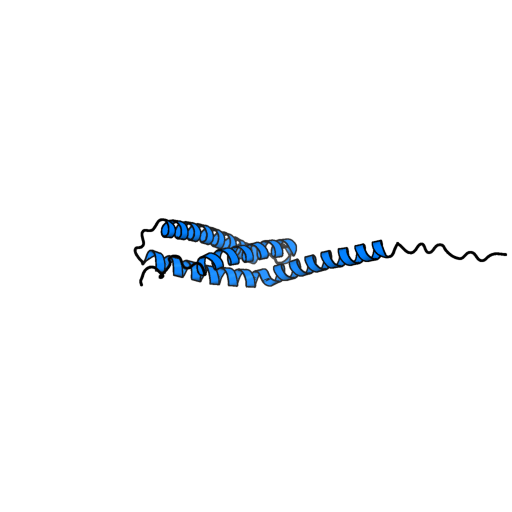 A CA 1
ATOM 804 C C . PRO A 1 99 ? 3.826 13.444 -17.443 1.00 74.25 99 PRO A C 1
ATOM 806 O O . PRO A 1 99 ? 4.913 13.329 -16.879 1.00 74.25 99 PRO A O 1
ATOM 809 N N . LEU A 1 100 ? 3.232 12.423 -18.070 1.00 67.44 100 LEU A N 1
ATOM 810 C CA . LEU A 1 100 ? 3.766 11.051 -18.090 1.00 67.44 100 LEU A CA 1
ATOM 811 C C . LEU A 1 100 ? 5.220 10.977 -18.586 1.00 67.44 100 LEU A C 1
ATOM 813 O O . LEU A 1 100 ? 5.976 10.135 -18.114 1.00 67.44 100 LEU A O 1
ATOM 817 N N . MET A 1 101 ? 5.622 11.882 -19.485 1.00 62.94 101 MET A N 1
ATOM 818 C CA . MET A 1 101 ? 6.995 11.982 -19.995 1.00 62.94 101 MET A CA 1
ATOM 819 C C . MET A 1 101 ? 8.025 12.410 -18.938 1.00 62.94 101 MET A C 1
ATOM 821 O O . MET A 1 101 ? 9.212 12.170 -19.131 1.00 62.94 101 MET A O 1
ATOM 825 N N . LYS A 1 102 ? 7.608 13.030 -17.823 1.00 66.00 102 LYS A N 1
ATOM 826 C CA . LYS A 1 102 ? 8.533 13.456 -16.759 1.00 66.00 102 LYS A CA 1
ATOM 827 C C . LYS A 1 102 ? 8.984 12.310 -15.854 1.00 66.00 102 LYS A C 1
ATOM 829 O O . LYS A 1 102 ? 9.952 12.484 -15.121 1.00 66.00 102 LYS A O 1
ATOM 834 N N . PHE A 1 103 ? 8.318 11.157 -15.894 1.00 74.06 103 PHE A N 1
ATOM 835 C CA . PHE A 1 103 ? 8.659 10.036 -15.026 1.00 74.06 103 PHE A CA 1
ATOM 836 C C . PHE A 1 103 ? 9.289 8.891 -15.799 1.00 74.06 103 PHE A C 1
ATOM 838 O O . PHE A 1 103 ? 8.667 8.289 -16.674 1.00 74.06 103 PHE A O 1
ATOM 845 N N . SER A 1 104 ? 10.510 8.535 -15.405 1.00 84.12 104 SER A N 1
ATOM 846 C CA . SER A 1 104 ? 11.129 7.302 -15.870 1.00 84.12 104 SER A CA 1
ATOM 847 C C . SER A 1 104 ? 10.340 6.086 -15.370 1.00 84.12 104 SER A C 1
ATOM 849 O O . SER A 1 104 ? 9.695 6.116 -14.316 1.00 84.12 104 SER A O 1
ATOM 851 N N . VAL A 1 105 ? 10.422 4.980 -16.117 1.00 86.12 105 VAL A N 1
ATOM 852 C CA . VAL A 1 105 ? 9.862 3.685 -15.697 1.00 86.12 105 VAL A CA 1
ATOM 853 C C . VAL A 1 105 ? 10.380 3.301 -14.310 1.00 86.12 105 VAL A C 1
ATOM 855 O O . VAL A 1 105 ? 9.601 2.843 -13.479 1.00 86.12 105 VAL A O 1
ATOM 858 N N . MET A 1 106 ? 11.660 3.565 -14.032 1.00 86.88 106 MET A N 1
ATOM 859 C CA . MET A 1 106 ? 12.270 3.285 -12.732 1.00 86.88 106 MET A CA 1
ATOM 860 C C . MET A 1 106 ? 11.648 4.100 -11.597 1.00 86.88 106 MET A C 1
ATOM 862 O O . MET A 1 106 ? 11.370 3.536 -10.543 1.00 86.88 106 MET A O 1
ATOM 866 N N . HIS A 1 107 ? 11.376 5.394 -11.807 1.00 89.06 107 HIS A N 1
ATOM 867 C CA . HIS A 1 107 ? 10.750 6.239 -10.783 1.00 89.06 107 HIS A CA 1
ATOM 868 C C . HIS A 1 107 ? 9.365 5.715 -10.398 1.00 89.06 107 HIS A C 1
ATOM 870 O O . HIS A 1 107 ? 9.071 5.517 -9.219 1.00 89.06 107 HIS A O 1
ATOM 876 N N . ARG A 1 108 ? 8.528 5.431 -11.402 1.00 89.00 108 ARG A N 1
ATOM 877 C CA . ARG A 1 108 ? 7.171 4.906 -11.189 1.00 89.00 108 ARG A CA 1
ATOM 878 C C . ARG A 1 108 ? 7.180 3.528 -10.544 1.00 89.00 108 ARG A C 1
ATOM 880 O O . ARG A 1 108 ? 6.349 3.254 -9.686 1.00 89.00 108 ARG A O 1
ATOM 887 N N . ALA A 1 109 ? 8.113 2.672 -10.948 1.00 89.81 109 ALA A N 1
ATOM 888 C CA . ALA A 1 109 ? 8.282 1.355 -10.356 1.00 89.81 109 ALA A CA 1
ATOM 889 C C . ALA A 1 109 ? 8.698 1.448 -8.883 1.00 89.81 109 ALA A C 1
ATOM 891 O O . ALA A 1 109 ? 8.083 0.803 -8.042 1.00 89.81 109 ALA A O 1
ATOM 892 N N . GLY A 1 110 ? 9.672 2.304 -8.562 1.00 92.25 110 GLY A N 1
ATOM 893 C CA . GLY A 1 110 ? 10.120 2.527 -7.188 1.00 92.25 110 GLY A CA 1
ATOM 894 C C . GLY A 1 110 ? 9.020 3.098 -6.294 1.00 92.25 110 GLY A C 1
ATOM 895 O O . GLY A 1 110 ? 8.854 2.656 -5.162 1.00 92.25 110 GLY A O 1
ATOM 896 N N . PHE A 1 111 ? 8.216 4.038 -6.797 1.00 93.38 111 PHE A N 1
ATOM 897 C CA . PHE A 1 111 ? 7.070 4.530 -6.033 1.00 93.38 111 PHE A CA 1
ATOM 898 C C . PHE A 1 111 ? 5.971 3.471 -5.882 1.00 93.38 111 PHE A C 1
ATOM 900 O O . PHE A 1 111 ? 5.416 3.303 -4.800 1.00 93.38 111 PHE A O 1
ATOM 907 N N . SER A 1 112 ? 5.695 2.705 -6.937 1.00 93.06 112 SER A N 1
ATOM 908 C CA . SER A 1 112 ? 4.764 1.578 -6.881 1.00 93.06 112 SER A CA 1
ATOM 909 C C . SER A 1 112 ? 5.176 0.523 -5.847 1.00 93.06 112 SER A C 1
ATOM 911 O O . SER A 1 112 ? 4.317 -0.006 -5.148 1.00 93.06 112 SER A O 1
ATOM 913 N N . ASP A 1 113 ? 6.470 0.230 -5.726 1.00 94.31 113 ASP A N 1
ATOM 914 C CA . ASP A 1 113 ? 7.015 -0.665 -4.698 1.00 94.31 113 ASP A CA 1
ATOM 915 C C . ASP A 1 113 ? 6.782 -0.117 -3.278 1.00 94.31 113 ASP A C 1
ATOM 917 O O . ASP A 1 113 ? 6.365 -0.849 -2.383 1.00 94.31 113 ASP A O 1
ATOM 921 N N . GLN A 1 114 ? 6.943 1.197 -3.075 1.00 95.75 114 GLN A N 1
ATOM 922 C CA . GLN A 1 114 ? 6.622 1.844 -1.794 1.00 95.75 114 GLN A CA 1
ATOM 923 C C . GLN A 1 114 ? 5.135 1.725 -1.432 1.00 95.75 114 GLN A C 1
ATOM 925 O O . GLN A 1 114 ? 4.813 1.505 -0.265 1.00 95.75 114 GLN A O 1
ATOM 930 N N . LEU A 1 115 ? 4.235 1.843 -2.416 1.00 96.19 115 LEU A N 1
ATOM 931 C CA . LEU A 1 115 ? 2.796 1.650 -2.207 1.00 96.19 115 LEU A CA 1
ATOM 932 C C . LEU A 1 115 ? 2.476 0.211 -1.775 1.00 96.19 115 LEU A C 1
ATOM 934 O O . LEU A 1 115 ? 1.665 0.022 -0.874 1.00 96.19 115 LEU A O 1
ATOM 938 N N . LEU A 1 116 ? 3.130 -0.790 -2.376 1.00 95.25 116 LEU A N 1
ATOM 939 C CA . LEU A 1 116 ? 2.951 -2.200 -2.010 1.00 95.25 116 LEU A CA 1
ATOM 940 C C . LEU A 1 116 ? 3.469 -2.506 -0.602 1.00 95.25 116 LEU A C 1
ATOM 942 O O . LEU A 1 116 ? 2.762 -3.137 0.176 1.00 95.25 116 LEU A O 1
ATOM 946 N N . LYS A 1 117 ? 4.650 -2.000 -0.237 1.00 95.81 117 LYS A N 1
ATOM 947 C CA . LYS A 1 117 ? 5.193 -2.161 1.123 1.00 95.81 117 LYS A CA 1
ATOM 948 C C . LYS A 1 117 ? 4.284 -1.543 2.181 1.00 95.81 117 LYS A C 1
ATOM 950 O O . LYS A 1 117 ? 4.008 -2.165 3.199 1.00 95.81 117 LYS A O 1
ATOM 955 N N . ALA A 1 118 ? 3.772 -0.340 1.919 1.00 95.94 118 ALA A N 1
ATOM 956 C CA . ALA A 1 118 ? 2.792 0.282 2.803 1.00 95.94 118 ALA A CA 1
ATOM 957 C C . ALA A 1 118 ? 1.497 -0.541 2.882 1.00 95.94 118 ALA A C 1
ATOM 959 O O . ALA A 1 118 ? 0.924 -0.654 3.959 1.00 95.94 118 ALA A O 1
ATOM 960 N N . TYR A 1 119 ? 1.058 -1.150 1.776 1.00 96.19 119 TYR A N 1
ATOM 961 C CA . TYR A 1 119 ? -0.104 -2.038 1.782 1.00 96.19 119 TYR A CA 1
ATOM 962 C C . TYR A 1 119 ? 0.136 -3.257 2.673 1.00 96.19 119 TYR A C 1
ATOM 964 O O . TYR A 1 119 ? -0.727 -3.577 3.476 1.00 96.19 119 TYR A O 1
ATOM 972 N N . GLU A 1 120 ? 1.298 -3.903 2.584 1.00 95.25 120 GLU A N 1
ATOM 973 C CA . GLU A 1 120 ? 1.630 -5.058 3.426 1.00 95.25 120 GLU A CA 1
ATOM 974 C C . GLU A 1 120 ? 1.651 -4.698 4.917 1.00 95.25 120 GLU A C 1
ATOM 976 O O . GLU A 1 120 ? 1.164 -5.466 5.742 1.00 95.25 120 GLU A O 1
ATOM 981 N N . GLU A 1 121 ? 2.193 -3.531 5.272 1.00 95.00 121 GLU A N 1
ATOM 982 C CA . GLU A 1 121 ? 2.190 -3.025 6.650 1.00 95.00 121 GLU A CA 1
ATOM 983 C C . GLU A 1 121 ? 0.765 -2.738 7.151 1.00 95.00 121 GLU A C 1
ATOM 985 O O . GLU A 1 121 ? 0.394 -3.175 8.239 1.00 95.00 121 GLU A O 1
ATOM 990 N N . VAL A 1 122 ? -0.060 -2.063 6.342 1.00 95.12 122 VAL A N 1
ATOM 991 C CA . VAL A 1 122 ? -1.469 -1.794 6.672 1.00 95.12 122 VAL A CA 1
ATOM 992 C C . VAL A 1 122 ? -2.255 -3.099 6.792 1.00 95.12 122 VAL A C 1
ATOM 994 O O . VAL A 1 122 ? -2.983 -3.281 7.761 1.00 95.12 122 VAL A O 1
ATOM 997 N N . HIS A 1 123 ? -2.087 -4.021 5.846 1.00 93.44 123 HIS A N 1
ATOM 998 C CA . HIS A 1 123 ? -2.780 -5.305 5.829 1.00 93.44 123 HIS A CA 1
ATOM 999 C C . HIS A 1 123 ? -2.451 -6.136 7.072 1.00 93.44 123 HIS A C 1
ATOM 1001 O O . HIS A 1 123 ? -3.352 -6.713 7.669 1.00 93.44 123 HIS A O 1
ATOM 1007 N N . LYS A 1 124 ? -1.191 -6.135 7.533 1.00 92.25 124 LYS A N 1
ATOM 1008 C CA . LYS A 1 124 ? -0.821 -6.775 8.806 1.00 92.25 124 LYS A CA 1
ATOM 1009 C C . LYS A 1 124 ? -1.600 -6.194 9.979 1.00 92.25 124 LYS A C 1
ATOM 1011 O O . LYS A 1 124 ? -2.186 -6.957 10.730 1.00 92.25 124 LYS A O 1
ATOM 1016 N N . LEU A 1 125 ? -1.678 -4.870 10.100 1.00 90.00 125 LEU A N 1
ATOM 1017 C CA . LEU A 1 125 ? -2.421 -4.218 11.186 1.00 90.00 125 LEU A CA 1
ATOM 1018 C C . LEU A 1 125 ? -3.941 -4.420 11.081 1.00 90.00 125 LEU A C 1
ATOM 1020 O O . LEU A 1 125 ? -4.636 -4.414 12.097 1.00 90.00 125 LEU A O 1
ATOM 1024 N N . VAL A 1 126 ? -4.461 -4.599 9.862 1.00 89.12 126 VAL A N 1
ATOM 1025 C CA . VAL A 1 126 ? -5.855 -4.989 9.622 1.00 89.12 126 VAL A CA 1
ATOM 1026 C C . VAL A 1 126 ? -6.087 -6.451 9.995 1.00 89.12 126 VAL A C 1
ATOM 1028 O O . VAL A 1 126 ? -7.119 -6.751 10.567 1.00 89.12 126 VAL A O 1
ATOM 1031 N N . GLU A 1 127 ? -5.184 -7.380 9.711 1.00 86.75 127 GLU A N 1
ATOM 1032 C CA . GLU A 1 127 ? -5.385 -8.798 10.049 1.00 86.75 127 GLU A CA 1
ATOM 1033 C C . GLU A 1 127 ? -5.036 -9.122 11.505 1.00 86.75 127 GLU A C 1
ATOM 1035 O O . GLU A 1 127 ? -5.593 -10.055 12.088 1.00 86.75 127 GLU A O 1
ATOM 1040 N N . GLU A 1 128 ? -4.165 -8.332 12.130 1.00 80.38 128 GLU A N 1
ATOM 1041 C CA . GLU A 1 128 ? -3.877 -8.428 13.553 1.00 80.38 128 GLU A CA 1
ATOM 1042 C C . GLU A 1 128 ? -5.177 -8.256 14.347 1.00 80.38 128 GLU A C 1
ATOM 1044 O O . GLU A 1 128 ? -5.835 -7.214 14.332 1.00 80.38 128 GLU A O 1
ATOM 1049 N N . VAL A 1 129 ? -5.577 -9.330 15.032 1.00 64.38 129 VAL A N 1
ATOM 1050 C CA . VAL A 1 129 ? -6.639 -9.285 16.033 1.00 64.38 129 VAL A CA 1
ATOM 1051 C C . VAL A 1 129 ? -6.039 -8.564 17.231 1.00 64.38 129 VAL A C 1
ATOM 1053 O O . VAL A 1 129 ? -5.156 -9.137 17.874 1.00 64.38 129 VAL A O 1
ATOM 1056 N N . PRO A 1 130 ? -6.494 -7.347 17.572 1.00 60.94 130 PRO A N 1
ATOM 1057 C CA . PRO A 1 130 ? -5.779 -6.544 18.551 1.00 60.94 130 PRO A CA 1
ATOM 1058 C C . PRO A 1 130 ? -5.752 -7.222 19.919 1.00 60.94 130 PRO A C 1
ATOM 1060 O O . PRO A 1 130 ? -4.787 -7.077 20.656 1.00 60.94 130 PRO A O 1
ATOM 1063 N N . PHE A 1 131 ? -6.759 -8.040 20.251 1.00 59.31 131 PHE A N 1
ATOM 1064 C CA . PHE A 1 131 ? -6.846 -8.703 21.549 1.00 59.31 131 PHE A CA 1
ATOM 1065 C C . PHE A 1 131 ? -7.509 -10.069 21.426 1.00 59.31 131 PHE A C 1
ATOM 1067 O O . PHE A 1 131 ? -8.623 -10.182 20.917 1.00 59.31 131 PHE A O 1
ATOM 1074 N N . ASN A 1 132 ? -6.834 -11.100 21.936 1.00 44.56 132 ASN A N 1
ATOM 1075 C CA . ASN A 1 132 ? -7.391 -12.429 22.151 1.00 44.56 132 ASN A CA 1
ATOM 1076 C C . ASN A 1 132 ? -8.783 -12.339 22.800 1.00 44.56 132 ASN A C 1
ATOM 1078 O O . ASN A 1 132 ? -8.899 -12.181 24.011 1.00 44.56 132 ASN A O 1
ATOM 1082 N N . ALA A 1 133 ? -9.834 -12.609 22.028 1.00 43.38 133 ALA A N 1
ATOM 1083 C CA . ALA A 1 133 ? -11.130 -13.053 22.547 1.00 43.38 133 ALA A CA 1
ATOM 1084 C C . ALA A 1 133 ? -11.053 -14.463 23.193 1.00 43.38 133 ALA A C 1
ATOM 1086 O O . ALA A 1 133 ? -12.070 -15.111 23.399 1.00 43.38 133 ALA A O 1
ATOM 1087 N N . ARG A 1 134 ? -9.845 -14.962 23.502 1.00 42.16 134 ARG A N 1
ATOM 1088 C CA . ARG A 1 134 ? -9.576 -16.278 24.107 1.00 42.16 134 ARG A CA 1
ATOM 1089 C C . ARG A 1 134 ? -9.473 -16.253 25.638 1.00 42.16 134 ARG A C 1
ATOM 1091 O O . ARG A 1 134 ? -9.039 -17.241 26.213 1.00 42.16 134 ARG A O 1
ATOM 1098 N N . LEU A 1 135 ? -9.852 -15.155 26.296 1.00 43.75 135 LEU A N 1
ATOM 1099 C CA . LEU A 1 135 ? -9.949 -15.085 27.765 1.00 43.75 135 LEU A CA 1
ATOM 1100 C C . LEU A 1 135 ? -11.399 -15.092 28.282 1.00 43.75 135 LEU A C 1
ATOM 1102 O O . LEU A 1 135 ? -11.635 -14.778 29.442 1.00 43.75 135 LEU A O 1
ATOM 1106 N N . LEU A 1 136 ? -12.367 -15.458 27.437 1.00 42.28 136 LEU A N 1
ATOM 1107 C CA . LEU A 1 136 ? -13.751 -15.720 27.840 1.00 42.28 136 LEU A CA 1
ATOM 1108 C C . LEU A 1 136 ? -14.107 -17.174 27.508 1.00 42.28 136 LEU A C 1
ATOM 1110 O O . LEU A 1 136 ? -14.819 -17.430 26.543 1.00 42.28 136 LEU A O 1
ATOM 1114 N N . ASN A 1 137 ? -13.541 -18.110 28.270 1.00 37.09 137 ASN A N 1
ATOM 1115 C CA . ASN A 1 137 ? -14.080 -19.450 28.517 1.00 37.09 137 ASN A CA 1
ATOM 1116 C C . ASN A 1 137 ? -13.713 -19.840 29.947 1.00 37.09 137 ASN A C 1
ATOM 1118 O O . ASN A 1 137 ? -12.519 -19.675 30.288 1.00 37.09 137 ASN A O 1
#

Radius of gyration: 25.79 Å; chains: 1; bounding box: 66×46×77 Å

Sequence (137 aa):
MKSSEFGKDFLPNAAAGTLVETVKVVCKYANQMIELSKNMKRNYETLKSEAEKLQARRCDYQSAERESCSYNLWLDNVEEILKKVESLKMRYQNERKLPLMKFSVMHRAGFSDQLLKAYEEVHKLVEEVPFNARLLN

Foldseek 3Di:
DDDDDDDPPPDPVVVVVVVVVVVVVVVVVVVLLLVLLVCLVVLLVLLVVLLVLLVVVLVVLVVPPDDDPLSVVLNVLNVVLNVVNVVLVVVVVVVVVDDPVVDDSNRSNVSSVVSNVSSVSSVCSSVDPSDPPPVPD

Organism: NCBI:txid152421

Secondary structure (DSSP, 8-state):
------------HHHHHHHHHHHHHHHHHHHHHHHHHHHHHHHHHHHHHHHHHHHHHHHHHHHS----HHHHHHHHHHHHHHHHHHHHHHHHHHHHTS-GGGS-HHHHHHHHHHHHHHHHHHHHHHHS-SS-GGG--

pLDDT: mean 80.89, std 16.9, range [37.09, 96.19]